Protein AF-A0A9C7PNI8-F1 (afdb_monomer_lite)

pLDDT: mean 89.69, std 8.27, range [57.56, 97.06]

Foldseek 3Di:
DVPDDDVVVVVCCVPQQPPLLVVLVVVVVVLPPPDDDDDDPSCVVNVVSVVSNVVSD

Radius of gyration: 17.35 Å; chains: 1; bounding box: 46×12×48 Å

Sequence (57 aa):
MPQKKNPDVAELLRGKNPGPMVGHLVALLVLMKGQPLAFNRDNQEDKEPLFDSVDTA

Secondary structure (DSSP, 8-state):
--S----HHHHHHHHHSHHHHHHHHHHHHHHHTTPPSS--GGGGTTHHHHHHHHHH-

Structure (mmCIF, N/CA/C/O backbone):
data_AF-A0A9C7PNI8-F1
#
_entry.id   AF-A0A9C7PNI8-F1
#
loop_
_atom_site.group_PDB
_atom_site.id
_atom_site.type_symbol
_atom_site.label_atom_id
_atom_site.label_alt_id
_atom_site.label_comp_id
_atom_site.label_asym_id
_atom_site.label_entity_id
_atom_site.label_seq_id
_atom_site.pdbx_PDB_ins_code
_atom_site.Cartn_x
_atom_site.Cartn_y
_atom_site.Cartn_z
_atom_site.occupancy
_atom_site.B_iso_or_equiv
_atom_site.auth_seq_id
_atom_site.auth_comp_id
_atom_site.auth_asym_id
_atom_site.auth_atom_id
_atom_site.pdbx_PDB_model_num
ATOM 1 N N . MET A 1 1 ? 28.770 0.297 -30.362 1.00 57.56 1 MET A N 1
ATOM 2 C CA . MET A 1 1 ? 28.452 -0.683 -29.298 1.00 57.56 1 MET A CA 1
ATOM 3 C C . MET A 1 1 ? 27.289 -1.576 -29.740 1.00 57.56 1 MET A C 1
ATOM 5 O O . MET A 1 1 ? 26.181 -1.380 -29.266 1.00 57.56 1 MET A O 1
ATOM 9 N N . PRO A 1 2 ? 27.508 -2.528 -30.662 1.00 87.50 2 PRO A N 1
ATOM 10 C CA . PRO A 1 2 ? 26.425 -3.362 -31.201 1.00 87.50 2 PRO A CA 1
ATOM 11 C C . PRO A 1 2 ? 25.936 -4.460 -30.239 1.00 87.50 2 PRO A C 1
ATOM 13 O O . PRO A 1 2 ? 24.773 -4.836 -30.281 1.00 87.50 2 PRO A O 1
ATOM 16 N N . GLN A 1 3 ? 26.810 -4.973 -29.363 1.00 93.50 3 GLN A N 1
ATOM 17 C CA . GLN A 1 3 ? 26.478 -6.059 -28.427 1.00 93.50 3 GLN A CA 1
ATOM 18 C C . GLN A 1 3 ? 26.007 -5.579 -27.047 1.00 93.50 3 GLN A C 1
ATOM 20 O O . GLN A 1 3 ? 25.525 -6.389 -26.256 1.00 93.50 3 GLN A O 1
ATOM 25 N N . LYS A 1 4 ? 26.151 -4.286 -26.729 1.00 89.75 4 LYS A N 1
ATOM 26 C CA . LYS A 1 4 ? 25.737 -3.752 -25.427 1.00 89.75 4 LYS A CA 1
ATOM 27 C C . LYS A 1 4 ? 24.209 -3.699 -25.383 1.00 89.75 4 LYS A C 1
ATOM 29 O O . LYS A 1 4 ? 23.609 -2.825 -26.000 1.00 89.75 4 LYS A O 1
ATOM 34 N N . LYS A 1 5 ? 23.601 -4.633 -24.653 1.00 88.50 5 LYS A N 1
ATOM 35 C CA . LYS A 1 5 ? 22.182 -4.609 -24.287 1.00 88.50 5 LYS A CA 1
ATOM 36 C C . LYS A 1 5 ? 22.083 -4.215 -22.821 1.00 88.50 5 LYS A C 1
ATOM 38 O O . LYS A 1 5 ? 22.705 -4.859 -21.979 1.00 88.50 5 LYS A O 1
ATOM 43 N N . ASN A 1 6 ? 21.341 -3.156 -22.529 1.00 93.06 6 ASN A N 1
ATOM 44 C CA . ASN A 1 6 ? 21.101 -2.753 -21.153 1.00 93.06 6 ASN A CA 1
ATOM 45 C C . ASN A 1 6 ? 19.991 -3.630 -20.557 1.00 93.06 6 ASN A C 1
ATOM 47 O O . ASN A 1 6 ? 19.041 -3.980 -21.264 1.00 93.06 6 ASN A O 1
ATOM 51 N N . PRO A 1 7 ? 20.082 -4.002 -19.275 1.00 92.06 7 PRO A N 1
ATOM 52 C CA . PRO A 1 7 ? 19.052 -4.780 -18.605 1.00 92.06 7 PRO A CA 1
ATOM 53 C C . PRO A 1 7 ? 17.912 -3.877 -18.098 1.00 92.06 7 PRO A C 1
ATOM 55 O O . PRO A 1 7 ? 17.494 -4.003 -16.949 1.00 92.06 7 PRO A O 1
ATOM 58 N N . ASP A 1 8 ? 17.388 -2.985 -18.946 1.00 91.75 8 ASP A N 1
ATOM 59 C CA . ASP A 1 8 ? 16.412 -1.951 -18.558 1.00 91.75 8 ASP A CA 1
ATOM 60 C C . ASP A 1 8 ? 15.153 -2.561 -17.908 1.00 91.75 8 ASP A C 1
ATOM 62 O O . ASP A 1 8 ? 14.599 -2.022 -16.954 1.00 91.75 8 ASP A O 1
ATOM 66 N N . VAL A 1 9 ? 14.742 -3.751 -18.365 1.00 89.12 9 VAL A N 1
ATOM 67 C CA . VAL A 1 9 ? 13.624 -4.514 -17.780 1.00 89.12 9 VAL A CA 1
ATOM 68 C C . VAL A 1 9 ? 13.905 -4.909 -16.328 1.00 89.12 9 VAL A C 1
ATOM 70 O O . VAL A 1 9 ? 13.032 -4.771 -15.477 1.00 89.12 9 VAL A O 1
ATOM 73 N N . ALA A 1 10 ? 15.121 -5.366 -16.018 1.00 89.50 10 ALA A N 1
ATOM 74 C CA . ALA A 1 10 ? 15.494 -5.732 -14.652 1.00 89.50 10 ALA A CA 1
ATOM 75 C C . ALA A 1 10 ? 15.632 -4.494 -13.750 1.00 89.50 10 ALA A C 1
ATOM 77 O O . ALA A 1 10 ? 15.339 -4.559 -12.555 1.00 89.50 10 ALA A O 1
ATOM 78 N N . GLU A 1 11 ? 16.048 -3.357 -14.312 1.00 90.25 11 GLU A N 1
ATOM 79 C CA . GLU A 1 11 ? 16.106 -2.084 -13.591 1.00 90.25 11 GLU A CA 1
ATOM 80 C C . GLU A 1 11 ? 14.709 -1.566 -13.242 1.00 90.25 11 GLU A C 1
ATOM 82 O O . GLU A 1 11 ? 14.474 -1.171 -12.097 1.00 90.25 11 GLU A O 1
ATOM 87 N N . LEU A 1 12 ? 13.772 -1.640 -14.193 1.00 86.94 12 LEU A N 1
ATOM 88 C CA . LEU A 1 12 ? 12.370 -1.306 -13.962 1.00 86.94 12 LEU A CA 1
ATOM 89 C C . LEU A 1 12 ? 11.745 -2.235 -12.927 1.00 86.94 12 LEU A C 1
ATOM 91 O O . LEU A 1 12 ? 11.139 -1.733 -11.987 1.00 86.94 12 LEU A O 1
ATOM 95 N N . LEU A 1 13 ? 11.954 -3.550 -13.040 1.00 86.12 13 LEU A N 1
ATOM 96 C CA . LEU A 1 13 ? 11.440 -4.515 -12.068 1.00 86.12 13 LEU A CA 1
ATOM 97 C C . LEU A 1 13 ? 11.950 -4.199 -10.656 1.00 86.12 13 LEU A C 1
ATOM 99 O O . LEU A 1 13 ? 11.176 -4.186 -9.709 1.00 86.12 13 LEU A O 1
ATOM 103 N N . ARG A 1 14 ? 13.241 -3.875 -10.504 1.00 85.31 14 ARG A N 1
ATOM 104 C CA . ARG A 1 14 ? 13.838 -3.532 -9.203 1.00 85.31 14 ARG A CA 1
ATOM 105 C C . ARG A 1 14 ? 13.309 -2.218 -8.622 1.00 85.31 14 ARG A C 1
ATOM 107 O O . ARG A 1 14 ? 13.214 -2.102 -7.405 1.00 85.31 14 ARG A O 1
ATOM 114 N N . GLY A 1 15 ? 13.036 -1.218 -9.457 1.00 79.56 15 GLY A N 1
ATOM 115 C CA . GLY A 1 15 ? 12.581 0.098 -8.999 1.00 79.56 15 GLY A CA 1
ATOM 116 C C . GLY A 1 15 ? 11.072 0.183 -8.777 1.00 79.56 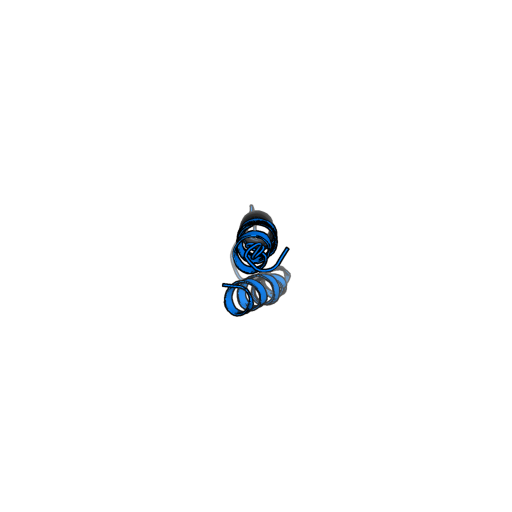15 GLY A C 1
ATOM 117 O O . GLY A 1 15 ? 10.630 0.775 -7.795 1.00 79.56 15 GLY A O 1
ATOM 118 N N . LYS A 1 16 ? 10.288 -0.403 -9.686 1.00 73.88 16 LYS A N 1
ATOM 119 C CA . LYS A 1 16 ? 8.831 -0.254 -9.728 1.00 73.88 16 LYS A CA 1
ATOM 120 C C . LYS A 1 16 ? 8.076 -1.299 -8.920 1.00 73.88 16 LYS A C 1
ATOM 122 O O . LYS A 1 16 ? 7.027 -0.954 -8.397 1.00 73.88 16 LYS A O 1
ATOM 127 N N . ASN A 1 17 ? 8.594 -2.519 -8.769 1.00 70.75 17 ASN A N 1
ATOM 128 C CA . ASN A 1 17 ? 7.815 -3.576 -8.116 1.00 70.75 17 ASN A CA 1
ATOM 129 C C . ASN A 1 17 ? 8.048 -3.609 -6.589 1.00 70.75 17 ASN A C 1
ATOM 131 O O . ASN A 1 17 ? 7.079 -3.489 -5.850 1.00 70.75 17 ASN A O 1
ATOM 135 N N . PRO A 1 18 ? 9.282 -3.672 -6.045 1.00 72.94 18 PRO A N 1
ATOM 136 C CA . PRO A 1 18 ? 9.482 -3.791 -4.598 1.00 72.94 18 PRO A CA 1
ATOM 137 C C . PRO A 1 18 ? 9.154 -2.518 -3.806 1.00 72.94 18 PRO A C 1
ATOM 139 O O . PRO A 1 18 ? 8.658 -2.609 -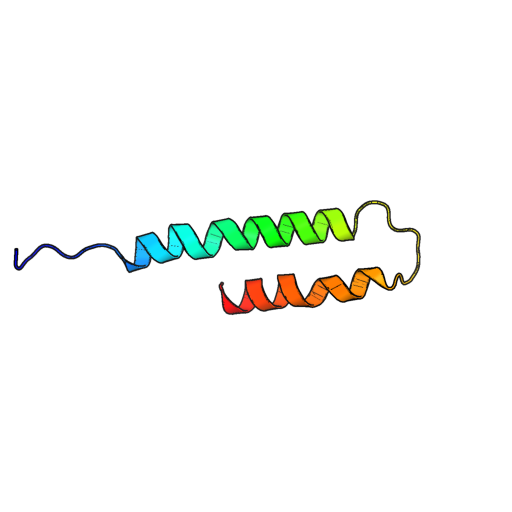2.688 1.00 72.94 18 PRO A O 1
ATOM 142 N N . GLY A 1 19 ? 9.462 -1.331 -4.342 1.00 75.50 19 GLY A N 1
ATOM 143 C CA . GLY A 1 19 ? 9.345 -0.064 -3.607 1.00 75.50 19 GLY A CA 1
ATOM 144 C C . GLY A 1 19 ? 7.894 0.308 -3.270 1.00 75.50 19 GLY A C 1
ATOM 145 O O . GLY A 1 19 ? 7.544 0.355 -2.088 1.00 75.50 19 GLY A O 1
ATOM 146 N N . PRO A 1 20 ? 7.038 0.534 -4.282 1.00 80.75 20 PRO A N 1
ATOM 147 C CA . PRO A 1 20 ? 5.615 0.818 -4.089 1.00 80.75 20 PRO A CA 1
ATOM 148 C C . PRO A 1 20 ? 4.878 -0.290 -3.329 1.00 80.75 20 PRO A C 1
ATOM 150 O O . PRO A 1 20 ? 4.142 -0.000 -2.395 1.00 80.75 20 PRO A O 1
ATOM 153 N N . MET A 1 21 ? 5.143 -1.561 -3.642 1.00 87.62 21 MET A N 1
ATOM 154 C CA . MET A 1 21 ? 4.446 -2.703 -3.037 1.00 87.62 21 MET A CA 1
ATOM 155 C C . MET A 1 21 ? 4.711 -2.830 -1.527 1.00 87.62 21 MET A C 1
ATOM 157 O O . MET A 1 21 ? 3.790 -3.084 -0.748 1.00 87.62 21 MET A O 1
ATOM 161 N N . VAL A 1 22 ? 5.948 -2.579 -1.077 1.00 91.69 22 VAL A N 1
ATOM 162 C CA . VAL A 1 22 ? 6.259 -2.488 0.362 1.00 91.69 22 VAL A CA 1
ATOM 163 C C . VAL A 1 22 ? 5.590 -1.261 0.988 1.00 91.69 22 VAL A C 1
ATOM 165 O O . VAL A 1 22 ? 5.088 -1.347 2.109 1.00 91.69 22 VAL A O 1
ATOM 168 N N . GLY A 1 23 ? 5.527 -0.139 0.266 1.00 92.12 23 GLY A N 1
ATOM 169 C CA . GLY A 1 23 ? 4.801 1.058 0.694 1.00 92.12 23 GLY A CA 1
ATOM 170 C C . GLY A 1 23 ? 3.310 0.798 0.928 1.00 92.12 23 GLY A C 1
ATOM 171 O O . GLY A 1 23 ? 2.799 1.125 1.998 1.00 92.12 23 GLY A O 1
ATOM 172 N N . HIS A 1 24 ? 2.633 0.143 -0.018 1.00 94.06 24 HIS A N 1
ATOM 173 C CA . HIS A 1 24 ? 1.219 -0.231 0.089 1.00 94.06 24 HIS A CA 1
ATOM 174 C C . HIS A 1 24 ? 0.958 -1.190 1.248 1.00 94.06 24 HIS A C 1
ATOM 176 O O . HIS A 1 24 ? -0.002 -1.003 1.997 1.00 94.06 24 HIS A O 1
ATOM 182 N N . LEU A 1 25 ? 1.841 -2.173 1.456 1.00 93.94 25 LEU A N 1
AT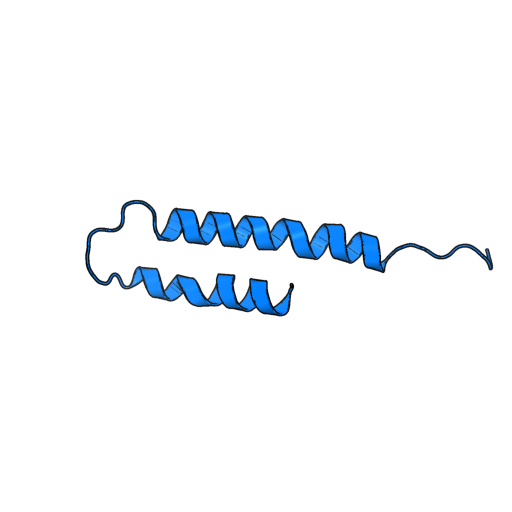OM 183 C CA . LEU A 1 25 ? 1.753 -3.069 2.608 1.00 93.94 25 LEU A CA 1
ATOM 184 C C . LEU A 1 25 ? 1.826 -2.291 3.927 1.00 93.94 25 LEU A C 1
ATOM 186 O O . LEU A 1 25 ? 0.994 -2.488 4.812 1.00 93.94 25 LEU A O 1
ATOM 190 N N . VAL A 1 26 ? 2.809 -1.399 4.068 1.00 95.69 26 VAL A N 1
ATOM 191 C CA . VAL A 1 26 ? 2.960 -0.586 5.283 1.00 95.69 26 VAL A CA 1
ATOM 192 C C . VAL A 1 26 ? 1.757 0.341 5.470 1.00 95.69 26 VAL A C 1
ATOM 194 O O . VAL A 1 26 ? 1.266 0.461 6.591 1.00 95.69 26 VAL A O 1
ATOM 197 N N . ALA A 1 27 ? 1.242 0.943 4.396 1.00 94.75 27 ALA A N 1
ATOM 198 C CA . ALA A 1 27 ? 0.055 1.793 4.442 1.00 94.75 27 ALA A CA 1
ATOM 199 C C . ALA A 1 27 ? -1.176 1.027 4.952 1.00 94.75 27 ALA A C 1
ATOM 201 O O . ALA A 1 27 ? -1.826 1.485 5.891 1.00 94.75 27 ALA A O 1
ATOM 202 N N . LEU A 1 28 ? -1.442 -0.172 4.420 1.00 95.69 28 LEU A N 1
ATOM 203 C CA . LEU A 1 28 ? -2.538 -1.031 4.881 1.00 95.69 28 LEU A CA 1
ATOM 204 C C . LEU A 1 28 ? -2.368 -1.453 6.348 1.00 95.69 28 LEU A C 1
ATOM 206 O O . LEU A 1 28 ? -3.328 -1.427 7.116 1.00 95.69 28 LEU A O 1
ATOM 210 N N . LEU A 1 29 ? -1.148 -1.798 6.773 1.00 97.00 29 LEU A N 1
ATOM 211 C CA . LEU A 1 29 ? -0.878 -2.140 8.174 1.00 97.00 29 LEU A CA 1
ATOM 212 C C . LEU A 1 29 ? -1.131 -0.958 9.119 1.00 97.00 29 LEU A C 1
ATOM 214 O O . LEU A 1 29 ? -1.641 -1.157 10.221 1.00 97.00 29 LEU A O 1
ATOM 218 N N . VAL A 1 30 ? -0.787 0.262 8.702 1.00 96.75 30 VAL A N 1
ATOM 219 C CA . VAL A 1 30 ? -1.039 1.483 9.480 1.00 96.75 30 VAL A CA 1
ATOM 220 C C . VAL A 1 30 ? -2.526 1.833 9.495 1.00 96.75 30 VAL A C 1
ATOM 222 O O . VAL A 1 30 ? -3.028 2.186 10.559 1.00 96.75 30 VAL A O 1
ATOM 225 N N . LEU A 1 31 ? -3.234 1.675 8.372 1.00 96.06 31 LEU A N 1
ATOM 226 C CA . LEU A 1 31 ? -4.679 1.904 8.271 1.00 96.06 31 LEU A CA 1
ATOM 227 C C . LEU A 1 31 ? -5.459 1.043 9.275 1.00 96.06 31 LEU A C 1
ATOM 229 O O . LEU A 1 31 ? -6.321 1.539 9.996 1.00 96.06 31 LEU A O 1
ATOM 233 N N . MET A 1 32 ? -5.102 -0.239 9.365 1.00 96.06 32 MET A N 1
ATOM 234 C CA . MET A 1 32 ? -5.776 -1.209 10.234 1.00 96.06 32 MET A CA 1
ATOM 235 C C . MET A 1 32 ? -5.371 -1.092 11.713 1.00 96.06 32 MET A C 1
ATOM 237 O O . MET A 1 32 ? -5.998 -1.686 12.597 1.00 96.06 32 MET A O 1
ATOM 241 N N . LYS A 1 33 ? -4.290 -0.366 12.021 1.00 96.69 33 LYS A N 1
ATOM 242 C CA . LYS A 1 33 ? -3.700 -0.337 13.362 1.00 96.69 33 LYS A CA 1
ATOM 243 C C . LYS A 1 33 ? -4.610 0.393 14.352 1.00 96.69 33 LYS A C 1
ATOM 245 O O . LYS A 1 33 ? -4.726 1.613 14.331 1.00 96.69 33 LYS A O 1
ATOM 250 N N . GLY A 1 34 ? -5.126 -0.348 15.332 1.00 95.81 34 GLY A N 1
ATOM 251 C CA . GLY A 1 34 ? -5.815 0.230 16.491 1.00 9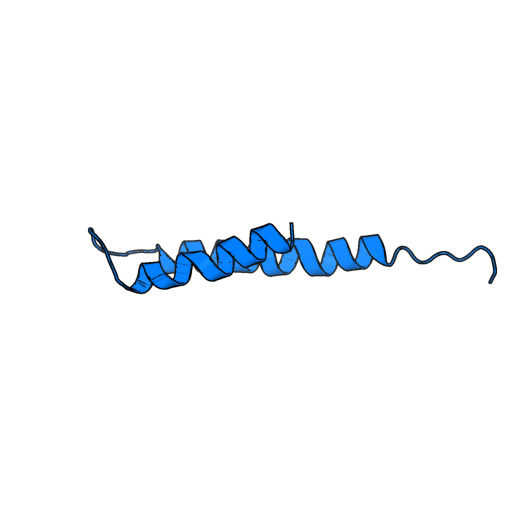5.81 34 GLY A CA 1
ATOM 252 C C . GLY A 1 34 ? -7.237 0.712 16.204 1.00 95.81 34 GLY A C 1
ATOM 253 O O . GLY A 1 34 ? -7.794 1.462 17.003 1.00 95.81 34 GLY A O 1
ATOM 254 N N . GLN A 1 35 ? -7.828 0.279 15.093 1.00 96.25 35 GLN A N 1
ATOM 255 C CA . GLN A 1 35 ? -9.226 0.553 14.798 1.00 96.25 35 GLN A CA 1
ATOM 256 C C . GLN A 1 35 ? -10.152 -0.192 15.780 1.00 96.25 35 GLN A C 1
ATOM 258 O O . GLN A 1 35 ? -9.967 -1.394 16.005 1.00 96.25 35 GLN A O 1
ATOM 263 N N . PRO A 1 36 ? -11.154 0.481 16.374 1.00 95.88 36 PRO A N 1
ATOM 264 C CA . PRO A 1 36 ? -12.177 -0.190 17.164 1.00 95.88 36 PRO A CA 1
ATOM 265 C C . PRO A 1 36 ? -13.097 -1.009 16.252 1.00 95.88 36 PRO A C 1
ATOM 267 O O . PRO A 1 36 ? -13.337 -0.641 15.104 1.00 95.88 36 PRO A O 1
ATOM 270 N N . LEU A 1 37 ? -13.654 -2.100 16.777 1.00 94.25 37 LEU A N 1
ATOM 271 C CA . LEU A 1 37 ? -14.708 -2.838 16.081 1.00 94.25 37 LEU A CA 1
ATOM 272 C C . LEU A 1 37 ? -16.032 -2.049 16.152 1.00 94.25 37 LEU A C 1
ATOM 274 O O . LEU A 1 37 ? -16.314 -1.417 17.167 1.00 94.25 37 LEU A O 1
ATOM 278 N N . ALA A 1 38 ? -16.911 -2.070 15.146 1.00 91.69 38 ALA A N 1
ATOM 279 C CA . ALA A 1 38 ? -16.875 -2.853 13.907 1.00 91.69 38 ALA A CA 1
ATOM 280 C C . ALA A 1 38 ? -16.440 -2.013 12.684 1.00 91.69 38 ALA A C 1
ATOM 282 O O . ALA A 1 38 ? -15.279 -1.638 12.588 1.00 91.69 38 ALA A O 1
ATOM 283 N N . PHE A 1 39 ? -17.333 -1.763 11.719 1.00 94.81 39 PHE A N 1
ATOM 284 C CA . PHE A 1 39 ? -17.001 -1.035 10.489 1.00 94.81 39 PHE A CA 1
ATOM 285 C C . PHE A 1 39 ? -16.602 0.423 10.765 1.00 94.81 39 PHE A C 1
ATOM 287 O O . PHE A 1 39 ? -17.364 1.159 11.392 1.00 94.81 39 PHE A O 1
ATOM 294 N N . ASN A 1 40 ? -15.462 0.841 10.200 1.00 97.06 40 ASN A N 1
ATOM 295 C CA . ASN A 1 40 ? -14.989 2.225 10.176 1.00 97.06 40 ASN A CA 1
ATOM 296 C C . ASN A 1 40 ? -14.889 2.718 8.730 1.00 97.06 40 ASN A C 1
ATOM 298 O O . ASN A 1 40 ? -14.513 1.961 7.832 1.00 97.06 40 ASN A O 1
ATOM 302 N N . ARG A 1 41 ? -15.208 3.997 8.495 1.00 96.38 41 ARG A N 1
ATOM 303 C CA . ARG A 1 41 ? -15.176 4.589 7.147 1.00 96.38 41 ARG A CA 1
ATOM 304 C C . ARG A 1 41 ? -13.756 4.709 6.589 1.00 96.38 41 ARG A C 1
ATOM 306 O O . ARG A 1 41 ? -13.599 4.706 5.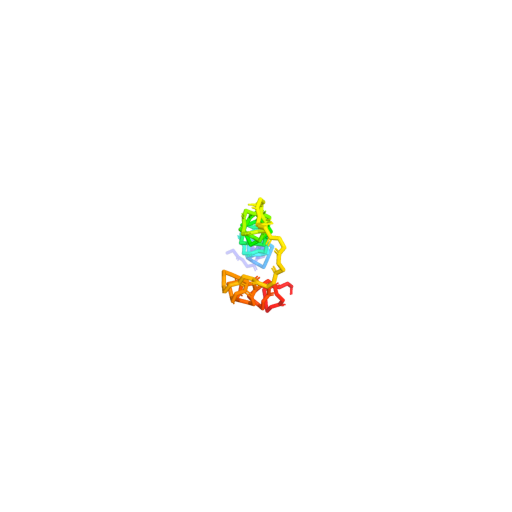376 1.00 96.38 41 ARG A O 1
ATOM 313 N N . ASP A 1 42 ? -12.746 4.739 7.451 1.00 95.75 42 ASP A N 1
ATOM 314 C CA . ASP A 1 42 ? -11.327 4.697 7.086 1.00 95.75 42 ASP A CA 1
ATOM 315 C C . ASP A 1 42 ? -11.000 3.479 6.199 1.00 95.75 42 ASP A C 1
ATOM 317 O O . ASP A 1 42 ? -10.170 3.570 5.303 1.00 95.75 42 ASP A O 1
ATOM 321 N N . ASN A 1 43 ? -11.747 2.372 6.334 1.00 95.75 43 ASN A N 1
ATOM 322 C CA . ASN A 1 43 ? -11.611 1.178 5.486 1.00 95.75 43 ASN A CA 1
ATOM 323 C C . ASN A 1 43 ? -12.058 1.407 4.029 1.00 95.75 43 ASN A C 1
ATOM 325 O O . ASN A 1 43 ? -12.226 0.453 3.279 1.00 95.75 43 ASN A O 1
ATOM 329 N N . GLN A 1 44 ? -12.330 2.644 3.614 1.00 96.06 44 GLN A N 1
ATOM 330 C CA . GLN A 1 44 ? -12.479 2.991 2.202 1.00 96.06 44 GLN A CA 1
ATOM 331 C C . GLN A 1 44 ? -11.122 3.044 1.489 1.00 96.06 44 GLN A C 1
ATOM 333 O O . GLN A 1 44 ? -11.063 2.684 0.314 1.00 96.06 44 GLN A O 1
ATOM 338 N N . GLU A 1 45 ? -10.056 3.385 2.217 1.00 95.75 45 GLU A N 1
ATOM 339 C CA . GLU A 1 45 ? -8.685 3.545 1.711 1.00 95.75 45 GLU A CA 1
ATOM 340 C C . GLU A 1 45 ? -7.969 2.206 1.444 1.00 95.75 45 GLU A C 1
ATOM 342 O O . GLU A 1 45 ? -6.802 2.179 1.067 1.00 95.75 45 GLU A O 1
ATOM 347 N N . ASP A 1 46 ? -8.639 1.068 1.642 1.00 94.31 46 ASP A N 1
ATOM 348 C CA . ASP A 1 46 ? -8.047 -0.261 1.470 1.00 94.31 46 ASP A CA 1
ATOM 349 C C . ASP A 1 46 ? -7.884 -0.675 -0.005 1.00 94.31 46 ASP A C 1
ATOM 351 O O . ASP A 1 46 ? -7.003 -1.470 -0.338 1.00 94.31 46 ASP A O 1
ATOM 355 N N . LYS A 1 47 ? -8.724 -0.142 -0.900 1.00 94.19 47 LYS A N 1
ATOM 356 C CA . LYS A 1 47 ? -8.854 -0.632 -2.288 1.00 94.19 47 LYS A CA 1
ATOM 357 C C . LYS A 1 47 ? -7.787 -0.086 -3.212 1.00 94.19 47 LYS A C 1
ATOM 359 O O . LYS A 1 47 ? -7.244 -0.845 -4.001 1.00 94.19 47 LYS A O 1
ATOM 364 N N . GLU A 1 48 ? -7.502 1.208 -3.124 1.00 92.62 48 GLU A N 1
ATOM 365 C CA . GLU A 1 48 ? -6.508 1.868 -3.974 1.00 92.62 48 GLU A CA 1
ATOM 366 C C . GLU A 1 48 ? -5.119 1.214 -3.863 1.00 92.62 48 GLU A C 1
ATOM 368 O O . GLU A 1 48 ? -4.616 0.751 -4.890 1.00 92.62 48 GLU A O 1
ATOM 373 N N . PRO A 1 49 ? -4.524 1.049 -2.659 1.00 92.12 49 PRO A N 1
ATOM 374 C CA . PRO A 1 49 ? -3.219 0.399 -2.527 1.00 92.12 49 PRO A CA 1
ATOM 375 C C . PRO A 1 49 ? -3.252 -1.084 -2.917 1.00 92.12 49 PRO A C 1
ATOM 377 O O . PRO A 1 49 ? -2.240 -1.628 -3.365 1.00 92.12 49 PRO A O 1
ATOM 380 N N . LEU A 1 50 ? -4.398 -1.757 -2.761 1.00 91.69 50 LEU A N 1
ATOM 381 C CA . LEU A 1 50 ? -4.557 -3.149 -3.172 1.00 91.69 50 LEU A CA 1
ATOM 382 C C . LEU A 1 50 ? -4.588 -3.287 -4.699 1.00 91.69 50 LEU A C 1
ATOM 384 O O . LEU A 1 50 ? -3.866 -4.119 -5.242 1.00 91.69 50 LEU A O 1
ATOM 388 N N . PHE A 1 51 ? -5.403 -2.487 -5.387 1.00 94.06 51 PHE A N 1
ATOM 389 C CA . PHE A 1 51 ? -5.538 -2.554 -6.841 1.00 94.06 51 PHE A CA 1
ATOM 390 C C . PHE A 1 51 ? -4.263 -2.107 -7.552 1.00 94.06 51 PHE A C 1
ATOM 392 O O . PHE A 1 51 ? -3.800 -2.823 -8.435 1.00 94.06 51 PHE A O 1
ATOM 399 N N . ASP A 1 52 ? -3.622 -1.029 -7.094 1.00 90.81 52 ASP A N 1
ATOM 400 C CA . ASP A 1 52 ? -2.348 -0.587 -7.675 1.00 90.81 52 ASP A CA 1
ATOM 401 C C . ASP A 1 52 ? -1.241 -1.644 -7.504 1.00 90.81 52 ASP A C 1
ATOM 403 O O . ASP A 1 52 ? -0.428 -1.874 -8.402 1.00 90.81 52 ASP A O 1
ATOM 407 N N . SER A 1 53 ? -1.250 -2.373 -6.380 1.00 89.69 53 SER A N 1
ATOM 408 C CA . SER A 1 53 ? -0.331 -3.500 -6.174 1.00 89.69 53 SER A CA 1
ATOM 409 C C . SER A 1 53 ? -0.590 -4.664 -7.130 1.00 89.69 53 SER A C 1
ATOM 411 O O . SER A 1 53 ? 0.363 -5.321 -7.532 1.00 89.69 53 SER A O 1
ATOM 413 N N . VAL A 1 54 ? -1.849 -4.938 -7.485 1.00 90.25 54 VAL A N 1
ATOM 414 C CA . VAL A 1 54 ? -2.207 -6.011 -8.429 1.00 90.25 54 VAL A CA 1
ATOM 415 C C . VAL A 1 54 ? -1.820 -5.636 -9.857 1.00 90.25 54 VAL A C 1
ATOM 417 O O . VAL A 1 54 ? -1.277 -6.476 -10.566 1.00 90.25 54 VAL A O 1
ATOM 420 N N . ASP A 1 55 ? -2.047 -4.386 -10.259 1.00 88.38 55 ASP A N 1
ATOM 421 C CA . ASP A 1 55 ? -1.722 -3.911 -11.609 1.00 88.38 55 ASP A CA 1
ATOM 422 C C . ASP A 1 55 ? -0.205 -3.773 -11.838 1.00 88.38 55 ASP A C 1
ATOM 424 O O . ASP A 1 55 ? 0.271 -3.867 -12.971 1.00 88.38 55 ASP A O 1
ATOM 428 N N . THR A 1 56 ? 0.560 -3.566 -10.761 1.00 79.81 56 THR A N 1
ATOM 429 C CA . THR A 1 56 ? 2.026 -3.431 -10.799 1.00 79.81 56 THR A CA 1
ATOM 430 C C . THR A 1 56 ? 2.771 -4.771 -10.637 1.00 79.81 56 THR A C 1
ATOM 432 O O . THR A 1 56 ? 3.966 -4.835 -10.945 1.00 79.81 56 THR A O 1
ATOM 435 N N . ALA A 1 57 ? 2.103 -5.825 -10.147 1.00 66.69 57 ALA A N 1
ATOM 4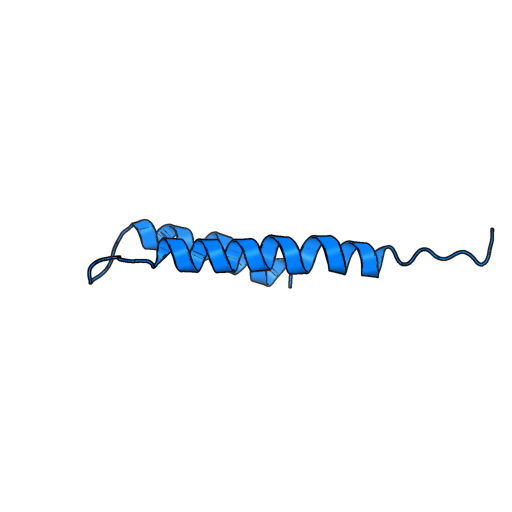36 C CA . ALA A 1 57 ? 2.706 -7.127 -9.819 1.00 66.69 57 ALA A CA 1
ATOM 437 C C . ALA A 1 57 ? 3.232 -7.914 -11.031 1.00 66.69 57 ALA A C 1
ATOM 439 O O . ALA A 1 57 ? 2.554 -7.971 -12.081 1.00 66.69 57 ALA A O 1
#